Protein AF-A0A929IWC4-F1 (afdb_monomer)

Solvent-accessible surface area (backbone atoms only — not comparable to full-atom values): 3480 Å² total; per-residue (Å²): 143,87,86,75,85,86,66,55,71,71,53,49,51,58,76,66,42,51,91,93,33,72,55,38,61,50,44,62,59,41,68,39,90,81,19,50,67,47,50,50,50,55,51,52,53,53,51,51,52,52,52,55,68,73,74,110

Foldseek 3Di:
DQDDDDDDVVRSLVVPDDVVDPSVVVCVQQVPPCHVVVVVVVVVVVVVVVVVVVVD

pLDDT: mean 87.66, std 14.67, range [40.91, 98.62]

Structure (mmCIF, N/CA/C/O backbone):
data_AF-A0A929IWC4-F1
#
_entry.id   AF-A0A929IWC4-F1
#
loop_
_atom_site.group_PDB
_atom_site.id
_atom_site.type_symbol
_atom_site.label_atom_id
_atom_site.label_alt_id
_atom_site.label_comp_id
_atom_site.label_asym_id
_atom_site.label_entity_id
_atom_site.label_seq_id
_atom_site.pdbx_PDB_ins_code
_atom_site.Cartn_x
_atom_site.Cartn_y
_atom_site.Cartn_z
_atom_site.occupancy
_atom_site.B_iso_or_equiv
_atom_site.auth_seq_id
_atom_site.auth_comp_id
_atom_site.auth_asym_id
_atom_site.auth_atom_id
_atom_site.pdbx_PDB_model_num
ATOM 1 N N . LEU A 1 1 ? 15.859 -1.370 -18.398 1.00 40.91 1 LEU A N 1
ATOM 2 C CA . LEU A 1 1 ? 15.392 -2.580 -19.110 1.00 40.91 1 LEU A CA 1
ATOM 3 C C . LEU A 1 1 ? 14.453 -3.357 -18.173 1.00 40.91 1 LEU A C 1
ATOM 5 O O . LEU A 1 1 ? 14.939 -4.186 -17.427 1.00 40.91 1 LEU A O 1
ATOM 9 N N . ALA A 1 2 ? 13.155 -3.020 -18.117 1.00 45.09 2 ALA A N 1
ATOM 10 C CA . ALA A 1 2 ?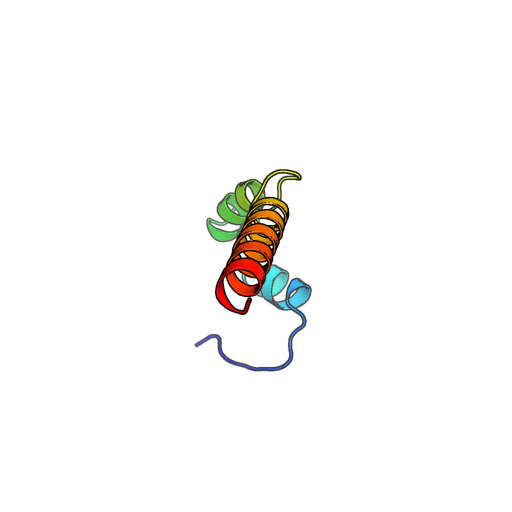 12.134 -3.753 -17.335 1.00 45.09 2 ALA A CA 1
ATOM 11 C C . ALA A 1 2 ? 10.700 -3.377 -17.783 1.00 45.09 2 ALA A C 1
ATOM 13 O O . ALA A 1 2 ? 9.834 -3.078 -16.971 1.00 45.09 2 ALA A O 1
ATOM 14 N N . LEU A 1 3 ? 10.470 -3.324 -19.100 1.00 52.34 3 LEU A N 1
ATOM 15 C CA . LEU A 1 3 ? 9.149 -3.113 -19.710 1.00 52.34 3 LEU A CA 1
ATOM 16 C C . LEU A 1 3 ? 8.927 -4.158 -20.816 1.00 52.34 3 LEU A C 1
ATOM 18 O O . LEU A 1 3 ? 8.851 -3.842 -21.998 1.00 52.34 3 LEU A O 1
ATOM 22 N N . ARG A 1 4 ? 8.901 -5.429 -20.424 1.00 53.50 4 ARG A N 1
ATOM 23 C CA . ARG A 1 4 ? 8.226 -6.513 -21.153 1.00 53.50 4 ARG A CA 1
ATOM 24 C C . ARG A 1 4 ? 7.286 -7.099 -20.096 1.00 53.50 4 ARG A C 1
ATOM 26 O O . ARG A 1 4 ? 7.780 -7.654 -19.128 1.00 53.50 4 ARG A O 1
ATOM 33 N N . GLY A 1 5 ? 6.013 -6.719 -20.029 1.00 60.78 5 GLY A N 1
ATOM 34 C CA . GLY A 1 5 ? 5.013 -6.931 -21.071 1.00 60.78 5 GLY A CA 1
ATOM 35 C C . GLY A 1 5 ? 4.549 -8.380 -20.937 1.00 60.78 5 GLY A C 1
ATOM 36 O O . GLY A 1 5 ? 5.207 -9.241 -21.502 1.00 60.78 5 GLY A O 1
ATOM 37 N N . ASP A 1 6 ? 3.504 -8.601 -20.127 1.00 56.28 6 ASP A N 1
ATOM 38 C CA . ASP A 1 6 ? 2.717 -9.844 -19.926 1.00 56.28 6 ASP A CA 1
ATOM 39 C C . ASP A 1 6 ? 2.977 -10.708 -18.673 1.00 56.28 6 ASP A C 1
ATOM 41 O O . ASP A 1 6 ? 2.170 -11.588 -18.367 1.00 56.28 6 ASP A O 1
ATOM 45 N N . ASP A 1 7 ? 4.002 -10.434 -17.862 1.00 59.31 7 ASP A N 1
ATOM 46 C CA . ASP A 1 7 ? 4.156 -11.131 -16.576 1.00 59.31 7 ASP A CA 1
ATOM 47 C C . ASP A 1 7 ? 3.120 -10.642 -15.543 1.00 59.31 7 ASP A C 1
ATOM 49 O O . ASP A 1 7 ? 3.026 -9.449 -15.236 1.00 59.31 7 ASP A O 1
ATOM 53 N N . VAL A 1 8 ? 2.371 -11.574 -14.937 1.00 78.94 8 VAL A N 1
ATOM 54 C CA . VAL A 1 8 ? 1.488 -11.285 -13.790 1.00 78.94 8 VAL A CA 1
ATOM 55 C C . VAL A 1 8 ? 2.315 -10.586 -12.695 1.00 78.94 8 VAL A C 1
ATOM 57 O O . VAL A 1 8 ? 3.440 -11.021 -12.437 1.00 78.94 8 VAL A O 1
ATOM 60 N N . PRO A 1 9 ? 1.801 -9.565 -11.974 1.00 79.50 9 PRO A N 1
ATOM 61 C CA . PRO A 1 9 ? 2.577 -8.824 -10.969 1.00 79.50 9 PRO A CA 1
ATOM 62 C C . PRO A 1 9 ? 3.304 -9.704 -9.940 1.00 79.50 9 PRO A C 1
ATOM 64 O O . PRO A 1 9 ? 4.394 -9.372 -9.480 1.00 79.50 9 PRO A O 1
ATOM 67 N N . ALA A 1 10 ? 2.734 -10.864 -9.601 1.00 80.06 10 ALA A N 1
ATOM 68 C CA . ALA A 1 10 ? 3.376 -11.849 -8.738 1.00 80.06 10 ALA A CA 1
ATOM 69 C C . ALA A 1 10 ? 4.667 -12.440 -9.338 1.00 80.06 10 ALA A C 1
ATOM 71 O O . ALA A 1 10 ? 5.628 -12.655 -8.601 1.00 80.06 10 ALA A O 1
ATOM 72 N N . GLN A 1 11 ? 4.703 -12.680 -10.650 1.00 82.44 11 GLN A N 1
ATOM 73 C CA . GLN A 1 11 ? 5.876 -13.186 -11.358 1.00 82.44 11 GLN A CA 1
ATOM 74 C C . GLN A 1 11 ? 6.960 -12.114 -11.474 1.00 82.44 11 GLN A C 1
ATOM 76 O O . GLN A 1 11 ? 8.117 -12.392 -11.169 1.00 82.44 11 GLN A O 1
ATOM 81 N N . LEU A 1 12 ? 6.586 -10.870 -11.792 1.00 83.19 12 LEU A N 1
ATOM 82 C CA . LEU A 1 12 ? 7.530 -9.749 -11.801 1.00 83.19 12 LEU A CA 1
ATOM 83 C C . LEU A 1 12 ? 8.217 -9.584 -10.446 1.00 83.19 12 LEU A C 1
ATOM 85 O O . LEU A 1 12 ? 9.437 -9.457 -10.402 1.00 83.19 12 LEU A O 1
ATOM 89 N N . ARG A 1 13 ? 7.463 -9.667 -9.340 1.00 83.69 13 ARG A N 1
ATOM 90 C CA . ARG A 1 13 ? 8.036 -9.605 -7.986 1.00 83.69 13 ARG A CA 1
ATOM 91 C C . ARG A 1 13 ? 9.076 -10.690 -7.749 1.00 83.69 13 ARG A C 1
ATOM 93 O O . ARG A 1 13 ? 10.142 -10.378 -7.237 1.00 83.69 13 ARG A O 1
ATOM 100 N N . LYS A 1 14 ? 8.811 -11.934 -8.157 1.00 84.50 14 LYS A N 1
ATOM 101 C CA . LYS A 1 14 ? 9.801 -13.018 -8.059 1.00 84.50 14 LYS A CA 1
ATOM 102 C C . LYS A 1 14 ? 11.055 -12.704 -8.878 1.00 84.50 14 LYS A C 1
ATOM 104 O O . LYS A 1 14 ? 12.158 -12.852 -8.371 1.00 84.50 14 LYS A O 1
ATOM 109 N N . ASN A 1 15 ? 10.883 -12.215 -10.105 1.00 84.75 15 ASN A N 1
ATOM 110 C CA . ASN A 1 15 ? 11.985 -11.952 -11.032 1.00 84.75 15 ASN A CA 1
ATOM 111 C C . ASN A 1 15 ? 12.941 -10.844 -10.545 1.00 84.75 15 ASN A C 1
ATOM 113 O O . ASN A 1 15 ? 14.115 -10.859 -10.903 1.00 84.75 15 ASN A O 1
ATOM 117 N N . VAL A 1 16 ? 12.460 -9.891 -9.736 1.00 87.50 16 VAL A N 1
ATOM 118 C CA . VAL A 1 16 ? 13.258 -8.751 -9.233 1.00 87.50 16 VAL A CA 1
ATOM 119 C C . VAL A 1 16 ? 13.718 -8.900 -7.779 1.00 87.50 16 VAL A C 1
ATOM 121 O O . VAL A 1 16 ? 14.336 -7.980 -7.235 1.00 87.50 16 VAL A O 1
ATOM 124 N N . THR A 1 17 ? 13.416 -10.033 -7.139 1.00 91.31 17 THR A N 1
ATOM 125 C CA . THR A 1 17 ? 13.689 -10.253 -5.714 1.00 91.31 17 THR A CA 1
ATOM 126 C C . THR A 1 17 ? 14.734 -11.342 -5.528 1.00 91.31 17 THR A C 1
ATOM 128 O O . THR A 1 17 ? 14.426 -12.531 -5.543 1.00 91.31 17 THR A O 1
ATOM 131 N N . SER A 1 18 ? 15.981 -10.926 -5.319 1.00 92.44 18 SER A N 1
ATOM 132 C CA . SER A 1 18 ? 17.056 -11.826 -4.893 1.00 92.44 18 SER A CA 1
ATOM 133 C C . SER A 1 18 ? 16.982 -12.090 -3.381 1.00 92.44 18 SER A C 1
ATOM 135 O O . SER A 1 18 ? 16.739 -11.134 -2.636 1.00 92.44 18 SER A O 1
ATOM 137 N N . PRO A 1 19 ? 17.258 -13.325 -2.909 1.00 90.00 19 PRO A N 1
ATOM 138 C CA . PRO A 1 19 ? 17.343 -13.632 -1.482 1.00 90.00 19 PRO A CA 1
ATOM 139 C C . PRO A 1 19 ? 18.319 -12.706 -0.741 1.00 90.00 19 PRO A C 1
ATOM 141 O O . PRO A 1 19 ? 19.482 -12.599 -1.129 1.00 90.00 19 PRO A O 1
ATOM 144 N N . GLY A 1 20 ? 17.845 -12.021 0.303 1.00 92.44 20 GLY A N 1
ATOM 145 C CA . GLY A 1 20 ? 18.639 -11.076 1.106 1.00 92.44 20 GLY A CA 1
ATOM 146 C C . GLY A 1 20 ? 18.976 -9.749 0.408 1.00 92.44 20 GLY A C 1
ATOM 147 O O . GLY A 1 20 ? 19.786 -8.975 0.915 1.00 92.44 20 GLY A O 1
ATOM 148 N N . GLY A 1 21 ? 18.387 -9.479 -0.761 1.00 95.62 21 GLY A N 1
ATOM 149 C CA . GLY A 1 21 ? 18.592 -8.237 -1.504 1.00 95.62 21 GLY A CA 1
ATOM 150 C C . GLY A 1 21 ? 17.768 -7.058 -0.977 1.00 95.62 21 GLY A C 1
ATOM 151 O O . GLY A 1 21 ? 16.816 -7.214 -0.213 1.00 95.62 21 GLY A O 1
ATOM 152 N N . THR A 1 22 ? 18.080 -5.854 -1.461 1.00 95.56 22 THR A N 1
ATOM 153 C CA . THR A 1 22 ? 17.373 -4.619 -1.076 1.00 95.56 22 THR A CA 1
ATOM 154 C C . THR A 1 22 ? 15.902 -4.619 -1.496 1.00 95.56 22 THR A C 1
ATOM 156 O O . THR A 1 22 ? 15.054 -4.127 -0.755 1.00 95.56 22 THR A O 1
ATOM 159 N N . THR A 1 23 ? 15.570 -5.219 -2.645 1.00 93.00 23 THR A N 1
ATOM 160 C CA . THR A 1 23 ? 14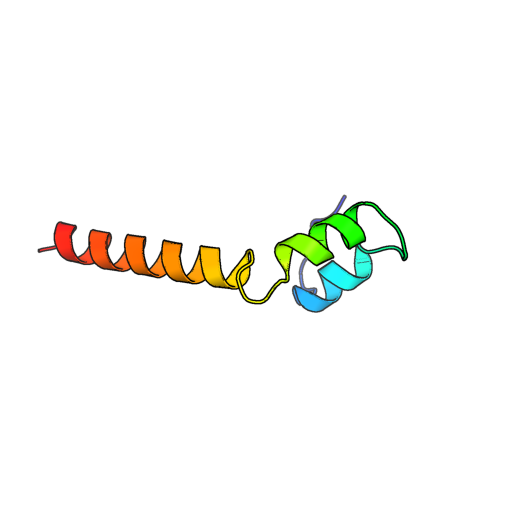.176 -5.373 -3.090 1.00 93.00 23 THR A CA 1
ATOM 161 C C . THR A 1 23 ? 13.373 -6.276 -2.159 1.00 93.00 23 THR A C 1
ATOM 163 O O . THR A 1 23 ? 12.217 -5.973 -1.879 1.00 93.00 23 THR A O 1
ATOM 166 N N . GLN A 1 24 ? 13.977 -7.354 -1.645 1.00 94.50 24 GLN A N 1
ATOM 167 C CA . GLN A 1 24 ? 13.307 -8.227 -0.681 1.00 94.50 24 GLN A CA 1
ATOM 168 C C . GLN A 1 24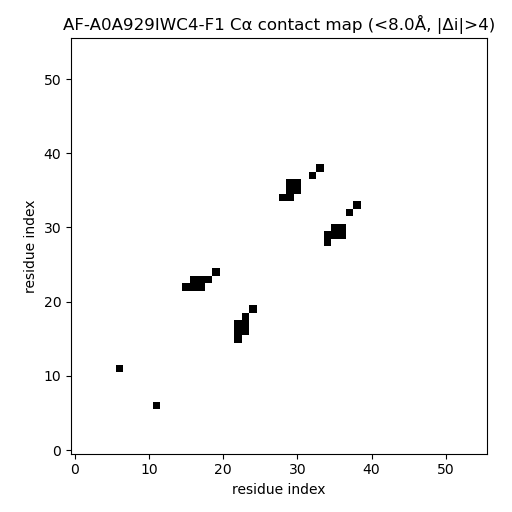 ? 12.979 -7.452 0.597 1.00 94.50 24 GLN A C 1
ATOM 170 O O . GLN A 1 24 ? 11.823 -7.432 1.003 1.00 94.50 24 GLN A O 1
ATOM 175 N N . ALA A 1 25 ? 13.966 -6.754 1.165 1.00 96.06 25 ALA A N 1
ATOM 176 C CA . ALA A 1 25 ? 13.779 -5.959 2.377 1.00 96.06 25 ALA A CA 1
ATOM 177 C C . ALA A 1 25 ? 12.696 -4.877 2.204 1.00 96.06 25 ALA A C 1
ATOM 179 O O . ALA A 1 25 ? 11.886 -4.645 3.097 1.00 96.06 25 ALA A O 1
ATOM 180 N N . ALA A 1 26 ? 12.632 -4.237 1.030 1.00 94.75 26 ALA A N 1
ATOM 181 C CA . ALA A 1 26 ? 11.554 -3.302 0.723 1.00 94.75 26 ALA A CA 1
ATOM 182 C C . ALA A 1 26 ? 10.187 -4.006 0.672 1.00 94.75 26 ALA A C 1
ATOM 184 O O . ALA A 1 26 ? 9.221 -3.518 1.255 1.00 94.75 26 ALA A O 1
ATOM 185 N N . LEU A 1 27 ? 10.089 -5.156 -0.002 1.00 93.25 27 LEU A N 1
ATOM 186 C CA . LEU A 1 27 ? 8.836 -5.907 -0.105 1.00 93.25 27 LEU A CA 1
ATOM 187 C C . LEU A 1 27 ? 8.349 -6.440 1.248 1.00 93.25 27 LEU A C 1
ATOM 189 O O . LEU A 1 27 ? 7.146 -6.425 1.475 1.00 93.25 27 LEU A O 1
ATOM 193 N N . GLU A 1 28 ? 9.237 -6.835 2.159 1.00 93.88 28 GLU A N 1
ATOM 194 C CA . GLU A 1 28 ? 8.866 -7.256 3.521 1.00 93.88 28 GLU A CA 1
ATOM 195 C C . GLU A 1 28 ? 8.089 -6.167 4.275 1.00 93.88 28 GLU A C 1
ATOM 197 O O . GLU A 1 28 ? 7.120 -6.470 4.963 1.00 93.88 28 GLU A O 1
ATOM 202 N N . VAL A 1 29 ? 8.458 -4.897 4.087 1.00 95.69 29 VAL A N 1
ATOM 203 C CA . VAL A 1 29 ? 7.732 -3.754 4.662 1.00 95.69 29 VAL A CA 1
ATOM 204 C C . VAL A 1 29 ? 6.466 -3.437 3.867 1.00 95.69 29 VAL A C 1
ATOM 206 O O . VAL A 1 29 ? 5.417 -3.152 4.435 1.00 95.69 29 VAL A O 1
ATOM 209 N N . LEU A 1 30 ? 6.540 -3.455 2.536 1.00 94.31 30 LEU A N 1
ATOM 210 C CA . LEU A 1 30 ? 5.421 -3.034 1.687 1.00 94.31 30 LEU A CA 1
ATOM 211 C C . LEU A 1 30 ? 4.273 -4.051 1.639 1.00 94.31 30 LEU A C 1
ATOM 213 O O . LEU A 1 30 ? 3.154 -3.673 1.285 1.00 94.31 30 LEU A O 1
ATOM 217 N N . MET A 1 31 ? 4.541 -5.319 1.947 1.00 91.19 31 MET A N 1
ATOM 218 C CA . MET A 1 31 ? 3.590 -6.430 1.845 1.00 91.19 31 MET A CA 1
ATOM 219 C C . MET A 1 31 ? 3.023 -6.887 3.192 1.00 91.19 31 MET A C 1
ATOM 221 O O . MET A 1 31 ? 2.402 -7.947 3.244 1.00 91.19 31 MET A O 1
ATOM 225 N N . THR A 1 32 ? 3.206 -6.111 4.263 1.00 95.38 32 THR A N 1
ATOM 226 C CA . THR A 1 32 ? 2.483 -6.337 5.521 1.00 95.38 32 THR A CA 1
ATOM 227 C C . THR A 1 32 ? 0.971 -6.181 5.316 1.00 95.38 32 THR A C 1
ATOM 229 O O . THR A 1 32 ? 0.521 -5.546 4.354 1.00 95.38 32 THR A O 1
ATOM 232 N N . ASP A 1 33 ? 0.171 -6.737 6.229 1.00 91.62 33 ASP A N 1
ATOM 233 C CA . ASP A 1 33 ? -1.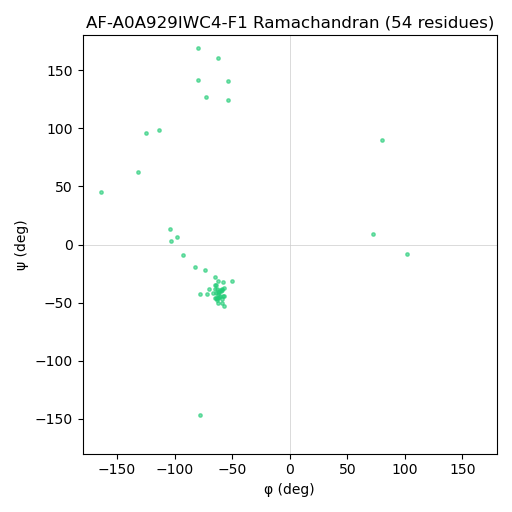299 -6.681 6.157 1.00 91.62 33 ASP A CA 1
ATOM 234 C C . ASP A 1 33 ? -1.843 -5.239 6.117 1.00 91.62 33 ASP A C 1
ATOM 236 O O . ASP A 1 33 ? -2.853 -4.957 5.467 1.00 91.62 33 ASP A O 1
ATOM 240 N N . ASP A 1 34 ? -1.148 -4.308 6.773 1.00 92.50 34 ASP A N 1
ATOM 241 C CA . ASP A 1 34 ? -1.432 -2.870 6.813 1.00 92.50 34 ASP A CA 1
ATOM 242 C C . ASP A 1 34 ? -0.593 -2.041 5.819 1.00 92.50 34 ASP A C 1
ATOM 244 O O . ASP A 1 34 ? -0.659 -0.808 5.804 1.00 92.50 34 ASP A O 1
ATOM 248 N N . GLY A 1 35 ? 0.179 -2.718 4.967 1.00 94.69 35 GLY A N 1
ATOM 249 C CA . GLY A 1 35 ? 1.134 -2.123 4.047 1.00 94.69 35 GLY A CA 1
ATOM 250 C C . GLY A 1 35 ? 0.500 -1.515 2.795 1.00 94.69 35 GLY A C 1
ATOM 251 O O . GLY A 1 35 ? -0.616 -0.981 2.779 1.00 94.69 35 GLY A O 1
ATOM 252 N N . MET A 1 36 ? 1.233 -1.590 1.684 1.00 95.50 36 MET A N 1
ATOM 253 C CA . MET A 1 36 ? 0.897 -0.886 0.445 1.00 95.50 36 MET A CA 1
ATOM 254 C C . MET A 1 36 ? -0.483 -1.270 -0.100 1.00 95.50 36 MET A C 1
ATOM 256 O O . MET A 1 36 ? -1.211 -0.399 -0.571 1.00 95.50 36 MET A O 1
ATOM 260 N N . GLN A 1 37 ? -0.881 -2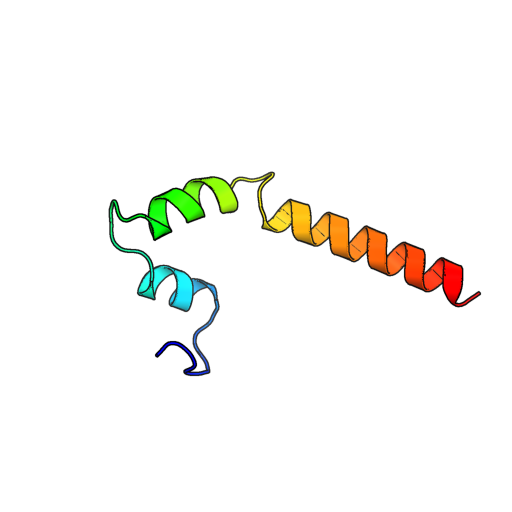.542 -0.017 1.00 93.00 37 GLN A N 1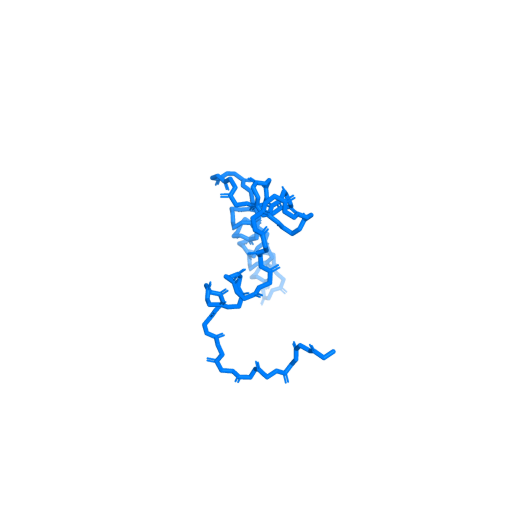
ATOM 261 C CA . GLN A 1 37 ? -2.177 -2.987 -0.539 1.00 93.00 37 GLN A CA 1
ATOM 262 C C . GLN A 1 37 ? -3.351 -2.312 0.187 1.00 93.00 37 GLN A C 1
ATOM 264 O O . GLN A 1 37 ? -4.261 -1.775 -0.455 1.00 93.00 37 GLN A O 1
ATOM 269 N N . GLN A 1 38 ? -3.326 -2.298 1.522 1.00 96.00 38 GLN A N 1
ATOM 270 C CA . GLN A 1 38 ? -4.388 -1.687 2.317 1.00 96.00 38 GLN A CA 1
ATOM 271 C C . GLN A 1 38 ? -4.376 -0.159 2.186 1.00 96.00 38 GLN A C 1
ATOM 273 O O . GLN A 1 38 ? -5.435 0.465 2.093 1.00 96.00 38 GLN A O 1
ATOM 278 N N . LEU A 1 39 ? -3.190 0.460 2.134 1.00 97.44 39 LEU A N 1
ATOM 279 C CA . LEU A 1 39 ? -3.049 1.894 1.879 1.00 97.44 39 LEU A CA 1
ATOM 280 C C . LEU A 1 39 ? -3.670 2.296 0.534 1.00 97.44 39 LEU A C 1
ATOM 282 O O . LEU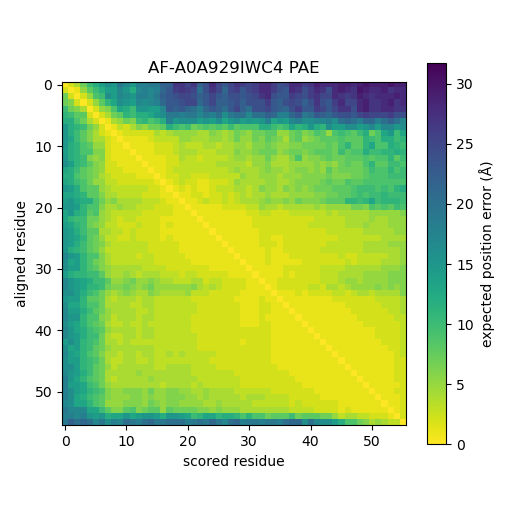 A 1 39 ? -4.488 3.214 0.492 1.00 97.44 39 LEU A O 1
ATOM 286 N N . MET A 1 40 ? -3.322 1.589 -0.545 1.00 97.69 40 MET A N 1
ATOM 287 C CA . MET A 1 40 ? -3.840 1.875 -1.884 1.00 97.69 40 MET A CA 1
ATOM 288 C C . MET A 1 40 ? -5.356 1.690 -1.959 1.00 97.69 40 MET A C 1
ATOM 290 O O . MET A 1 40 ? -6.037 2.537 -2.531 1.00 97.69 40 MET A O 1
ATOM 294 N N . THR A 1 41 ? -5.893 0.644 -1.324 1.00 97.06 41 THR A N 1
ATOM 295 C CA . THR A 1 41 ? -7.346 0.411 -1.246 1.00 97.06 41 THR A CA 1
ATOM 296 C C . THR A 1 41 ? -8.057 1.606 -0.609 1.00 97.06 41 THR A C 1
ATOM 298 O O . THR A 1 41 ? -8.930 2.216 -1.226 1.00 97.06 41 THR A O 1
ATOM 301 N N . ARG A 1 42 ? -7.610 2.028 0.582 1.00 97.94 42 ARG A N 1
ATOM 302 C CA . ARG A 1 42 ? -8.191 3.182 1.291 1.00 97.94 42 ARG A CA 1
ATOM 303 C C . ARG A 1 42 ? -8.085 4.478 0.488 1.00 97.94 42 ARG A C 1
ATOM 305 O O . ARG A 1 42 ? -9.012 5.286 0.502 1.00 97.94 42 ARG A O 1
ATOM 312 N N . ALA A 1 43 ? -6.962 4.688 -0.198 1.00 98.38 43 ALA A N 1
ATOM 313 C CA . ALA A 1 43 ? -6.746 5.876 -1.016 1.00 98.38 43 ALA A CA 1
ATOM 314 C C . ALA A 1 43 ? -7.713 5.929 -2.210 1.00 98.38 43 ALA A C 1
ATOM 316 O O . ALA A 1 43 ? -8.333 6.967 -2.451 1.00 98.38 43 ALA A O 1
ATOM 317 N N . VAL A 1 44 ? -7.885 4.811 -2.921 1.00 98.50 44 VAL A N 1
ATOM 318 C CA . VAL A 1 44 ? -8.821 4.706 -4.051 1.00 98.50 44 VAL A CA 1
ATOM 319 C C . VAL A 1 44 ? -10.266 4.893 -3.587 1.00 98.50 44 VAL A C 1
ATOM 321 O O . VAL A 1 44 ? -11.016 5.628 -4.232 1.00 98.50 44 VAL A O 1
ATOM 324 N N . ASP A 1 45 ? -10.652 4.319 -2.449 1.00 98.56 45 ASP A N 1
ATOM 325 C CA . ASP A 1 45 ? -11.989 4.508 -1.876 1.00 98.56 45 ASP A CA 1
ATOM 326 C C . ASP A 1 45 ? -12.260 5.977 -1.526 1.00 98.56 45 ASP A C 1
ATOM 328 O O . ASP A 1 45 ? -13.318 6.526 -1.855 1.00 98.56 45 ASP A O 1
ATOM 332 N N . ALA A 1 46 ? -11.290 6.647 -0.896 1.00 98.62 46 ALA A N 1
ATOM 333 C CA . ALA A 1 46 ? -11.391 8.064 -0.565 1.00 98.62 46 ALA A CA 1
ATOM 334 C C . ALA A 1 46 ? -11.517 8.936 -1.824 1.00 98.62 46 ALA A C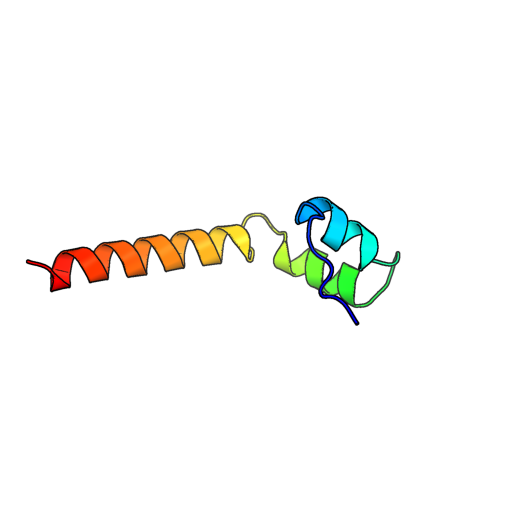 1
ATOM 336 O O . ALA A 1 46 ? -12.400 9.796 -1.886 1.00 98.62 46 ALA A O 1
ATOM 337 N N . ALA A 1 47 ? -10.691 8.679 -2.842 1.00 98.44 47 ALA A N 1
ATOM 338 C CA . ALA A 1 47 ? -10.745 9.386 -4.118 1.00 98.44 47 ALA A CA 1
ATOM 339 C C . ALA A 1 47 ? -12.088 9.170 -4.833 1.00 98.44 47 ALA A C 1
ATOM 341 O O . ALA A 1 47 ? -12.698 10.122 -5.318 1.00 98.44 47 ALA A O 1
ATOM 342 N N . THR A 1 48 ? -12.592 7.934 -4.835 1.00 98.50 48 THR A N 1
ATOM 343 C CA . THR A 1 48 ? -13.871 7.578 -5.461 1.00 98.50 48 THR A CA 1
ATOM 344 C C . THR A 1 48 ? -15.038 8.296 -4.789 1.00 98.50 48 THR A C 1
ATOM 346 O O . THR A 1 48 ? -15.896 8.860 -5.468 1.00 98.50 48 THR A O 1
ATOM 349 N N . ARG A 1 49 ? -15.074 8.314 -3.451 1.00 98.50 49 ARG A N 1
ATOM 350 C CA . ARG A 1 49 ? -16.093 9.049 -2.691 1.00 98.50 49 ARG A CA 1
ATOM 351 C C . ARG A 1 49 ? -16.065 10.538 -3.023 1.00 98.50 49 ARG A C 1
ATOM 353 O O . ARG A 1 49 ? -17.110 11.094 -3.348 1.00 98.50 49 ARG A O 1
ATOM 360 N N . ARG A 1 50 ? -14.879 11.153 -3.034 1.00 98.38 50 ARG A N 1
ATOM 361 C CA . ARG A 1 50 ? -14.736 12.571 -3.378 1.00 98.38 50 ARG A CA 1
ATOM 362 C C . ARG A 1 50 ? -15.191 12.875 -4.805 1.00 98.38 50 ARG A C 1
ATOM 364 O O . ARG A 1 50 ? -15.851 13.881 -5.033 1.00 98.38 50 ARG A O 1
ATOM 371 N N . GLY A 1 51 ? -14.872 12.000 -5.757 1.00 98.12 51 GLY A N 1
ATOM 372 C CA . GLY A 1 51 ? -15.326 12.137 -7.140 1.00 98.12 51 GLY A CA 1
ATOM 373 C C . GLY A 1 51 ? -16.852 12.149 -7.259 1.00 98.12 51 GLY A C 1
ATOM 374 O O . GLY A 1 51 ? -17.395 12.961 -7.999 1.00 98.12 51 GLY A O 1
ATOM 375 N N . ARG A 1 52 ? -17.552 11.309 -6.483 1.00 97.69 52 ARG A N 1
ATOM 376 C CA . ARG A 1 52 ? -19.025 11.295 -6.444 1.00 97.69 52 ARG A CA 1
ATOM 377 C C . ARG A 1 52 ? -19.609 12.573 -5.845 1.00 97.69 52 ARG A C 1
ATOM 379 O O . ARG A 1 52 ? -20.576 13.086 -6.386 1.00 97.69 52 ARG A O 1
ATOM 386 N N . GLU A 1 53 ? -19.016 13.092 -4.771 1.00 97.75 53 GLU A N 1
ATOM 387 C CA . GLU A 1 53 ? -19.437 14.364 -4.157 1.00 97.75 53 GLU A CA 1
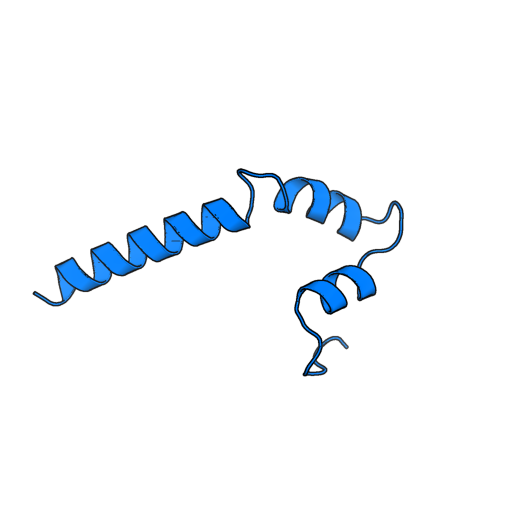ATOM 388 C C . GLU A 1 53 ? -19.279 15.562 -5.099 1.00 97.75 53 GLU A C 1
ATOM 390 O O . GLU A 1 53 ? -20.030 16.519 -4.988 1.00 97.75 53 GLU A O 1
ATOM 395 N N . LEU A 1 54 ? -18.281 15.531 -5.988 1.00 96.81 54 LEU A N 1
ATOM 396 C CA . LEU A 1 54 ? -18.011 16.599 -6.955 1.00 96.81 54 LEU A CA 1
ATOM 397 C C . LEU A 1 54 ? -18.879 16.527 -8.218 1.00 96.81 54 LEU A C 1
ATOM 399 O O . LEU A 1 54 ? -18.943 17.505 -8.957 1.00 96.81 54 LEU A O 1
ATOM 403 N N . ALA A 1 55 ? -19.463 15.364 -8.508 1.00 91.94 55 ALA A N 1
ATOM 404 C CA . ALA A 1 55 ? -20.272 15.131 -9.703 1.00 91.94 55 ALA A CA 1
ATOM 405 C C . ALA A 1 55 ? -21.776 15.378 -9.483 1.00 91.94 55 ALA A C 1
ATOM 407 O O . ALA A 1 55 ? -22.533 15.335 -10.454 1.00 91.94 55 ALA A O 1
ATOM 408 N N . GLY A 1 56 ? -22.198 15.582 -8.231 1.00 73.06 56 GLY A N 1
ATOM 409 C CA . GLY A 1 56 ? -23.535 16.062 -7.864 1.00 73.06 56 GLY A CA 1
ATOM 410 C C . GLY A 1 56 ? -23.556 17.574 -7.717 1.00 73.06 56 GLY A C 1
ATOM 411 O O . GLY A 1 56 ? -24.633 18.148 -7.981 1.00 73.06 56 GLY A O 1
#

Mean predicted aligned error: 6.54 Å

Radius of gyration: 16.05 Å; Cα contacts (8 Å, |Δi|>4): 16; chains: 1; bounding box: 42×30×28 Å

Sequence (56 aa):
LALRGDDVPAQLRKNVTSPGGTTQAALEVLMTDDGMQQLMTRAVDAATRRGRELAG

Secondary structure (DSSP, 8-state):
--------HHHHHHHT--TTSHHHHHHHHHTSTTSHHHHHHHHHHHHHHHHHHHH-